Protein AF-A0A8T5DGX7-F1 (afdb_monomer_lite)

pLDDT: mean 80.78, std 11.12, range [50.81, 94.81]

Foldseek 3Di:
DFWFKKKKKKFAQVCQVVLVVLVVVDPADDWDWDADPRHMTMIIGGRDGQDCVDVSSVVNVVSVLPDALLGMWMWIGDPDPPPIDIGRCVVNVVDDDDDDDDDDDPCPDPD

Radius of gyration: 16.29 Å; chains: 1; bounding box: 35×25×61 Å

Secondary structure (DSSP, 8-state):
--S-EEEEEEE-HHHHHHHHHHHTT---TT-EEEEETTTEEEEEEEEE---TTSHHHHHHHHHHHTS-TTTEEEEEE-SSTT-EEEEE-GGGGT-----------------

Sequence (111 aa):
MGYRSDVAIAVKEEYAKEFTKLVEKLEEPDRKQLTKDGFIKAVFYESCTWSEMDEDIEAISSFVKNLDPEEYGMIVIGENIDDIEYFGNPYNFDIALKRSIVFYADFNGEV

Structure (mmCIF, N/CA/C/O backbone):
data_AF-A0A8T5DGX7-F1
#
_entry.id   AF-A0A8T5DGX7-F1
#
loop_
_atom_site.group_PDB
_atom_site.id
_atom_site.type_symbol
_atom_site.label_atom_id
_atom_site.label_alt_id
_atom_site.label_comp_id
_atom_site.label_asym_id
_atom_site.label_entity_id
_atom_site.label_seq_id
_atom_site.pdbx_PDB_ins_code
_atom_site.Cartn_x
_atom_site.Cartn_y
_atom_site.Cartn_z
_atom_site.occupancy
_atom_site.B_iso_or_equiv
_atom_site.auth_seq_id
_atom_site.auth_comp_id
_atom_site.auth_asym_id
_atom_site.auth_atom_id
_atom_site.pdbx_PDB_model_num
ATOM 1 N N . MET A 1 1 ? 14.781 -1.958 0.829 1.00 54.44 1 MET A N 1
ATOM 2 C CA . MET A 1 1 ? 14.841 -1.531 -0.583 1.00 54.44 1 MET A CA 1
ATOM 3 C C . MET A 1 1 ? 15.235 -0.063 -0.619 1.00 54.44 1 MET A C 1
ATOM 5 O O . MET A 1 1 ? 14.750 0.667 0.229 1.00 54.44 1 MET A O 1
ATOM 9 N N . GLY A 1 2 ? 16.168 0.362 -1.477 1.00 50.81 2 GLY A N 1
ATOM 10 C CA . GLY A 1 2 ? 16.733 1.729 -1.426 1.00 50.81 2 GLY A CA 1
ATOM 11 C C . GLY A 1 2 ? 16.705 2.500 -2.745 1.00 50.81 2 GLY A C 1
ATOM 12 O O . GLY A 1 2 ? 17.203 3.617 -2.806 1.00 50.81 2 GLY A O 1
ATOM 13 N N . TYR A 1 3 ? 16.150 1.914 -3.798 1.00 63.69 3 TYR A N 1
ATOM 14 C CA . TYR A 1 3 ? 16.158 2.473 -5.141 1.00 63.69 3 TYR A CA 1
ATOM 15 C C . TYR A 1 3 ? 14.768 2.179 -5.708 1.00 63.69 3 TYR A C 1
ATOM 17 O O . TYR A 1 3 ? 14.391 1.018 -5.763 1.00 63.69 3 TYR A O 1
ATOM 25 N N . ARG A 1 4 ? 13.974 3.240 -5.892 1.00 71.75 4 ARG A N 1
ATOM 26 C CA . ARG A 1 4 ? 12.629 3.364 -6.496 1.00 71.75 4 ARG A CA 1
ATOM 27 C C . ARG A 1 4 ? 11.674 2.160 -6.469 1.00 71.75 4 ARG A C 1
ATOM 29 O O . ARG A 1 4 ? 11.953 1.074 -6.962 1.00 71.75 4 ARG A O 1
ATOM 36 N N . SER A 1 5 ? 10.460 2.414 -6.004 1.00 81.00 5 SER A N 1
ATOM 37 C CA . SER A 1 5 ? 9.390 1.433 -5.962 1.00 81.00 5 SER A CA 1
ATOM 38 C C . SER A 1 5 ? 8.076 2.024 -6.447 1.00 81.00 5 SER A C 1
ATOM 40 O O . SER A 1 5 ? 7.794 3.201 -6.223 1.00 81.00 5 SER A O 1
ATOM 42 N N . ASP A 1 6 ? 7.264 1.180 -7.072 1.00 86.06 6 ASP A N 1
ATOM 43 C CA . ASP A 1 6 ? 5.848 1.454 -7.261 1.00 86.06 6 ASP A CA 1
ATOM 44 C C . ASP A 1 6 ? 5.079 0.795 -6.121 1.00 86.06 6 ASP A C 1
ATOM 46 O O . ASP A 1 6 ? 5.266 -0.390 -5.831 1.00 86.06 6 ASP A O 1
ATOM 50 N N . VAL A 1 7 ? 4.223 1.556 -5.448 1.00 87.62 7 VAL A N 1
ATOM 51 C CA . VAL A 1 7 ? 3.561 1.093 -4.227 1.00 87.62 7 VAL A CA 1
ATOM 52 C C . VAL A 1 7 ? 2.075 1.337 -4.329 1.00 87.62 7 VAL A C 1
ATOM 54 O O . VAL A 1 7 ? 1.636 2.471 -4.495 1.00 87.62 7 VAL A O 1
ATOM 57 N N . ALA A 1 8 ? 1.296 0.267 -4.213 1.00 89.88 8 ALA A N 1
ATOM 58 C CA . ALA A 1 8 ? -0.153 0.326 -4.126 1.00 89.88 8 ALA A CA 1
ATOM 59 C C . ALA A 1 8 ? -0.586 -0.102 -2.727 1.00 89.88 8 ALA A C 1
ATOM 61 O O . ALA A 1 8 ? -0.237 -1.194 -2.285 1.00 89.88 8 ALA A O 1
ATOM 62 N N . ILE A 1 9 ? -1.364 0.736 -2.047 1.00 91.19 9 ILE A N 1
ATOM 63 C CA . ILE A 1 9 ? -1.901 0.456 -0.711 1.00 91.19 9 ILE A CA 1
ATOM 64 C C . ILE A 1 9 ? -3.394 0.716 -0.734 1.00 91.19 9 ILE A C 1
ATOM 66 O O . ILE A 1 9 ? -3.815 1.773 -1.201 1.00 91.19 9 ILE A O 1
ATOM 70 N N . ALA A 1 10 ? -4.177 -0.209 -0.193 1.00 91.44 10 ALA A N 1
ATOM 71 C CA . ALA A 1 10 ? -5.600 -0.043 0.024 1.00 91.44 10 ALA A CA 1
ATOM 72 C C . ALA A 1 10 ? -6.002 -0.431 1.449 1.00 91.44 10 ALA A C 1
ATOM 74 O O . ALA A 1 10 ? -5.463 -1.382 2.013 1.00 91.44 10 ALA A O 1
ATOM 75 N N . VAL A 1 11 ? -6.971 0.295 2.006 1.00 92.06 11 VAL A N 1
ATOM 76 C CA . VAL A 1 11 ? -7.552 0.041 3.336 1.00 92.06 11 VAL A CA 1
ATOM 77 C C . VAL A 1 11 ? -9.079 0.126 3.289 1.00 92.06 11 VAL A C 1
ATOM 79 O O . VAL A 1 11 ? -9.628 0.814 2.421 1.00 92.06 11 VAL A O 1
ATOM 82 N N . LYS A 1 12 ? -9.766 -0.539 4.230 1.00 91.50 12 LYS A N 1
ATOM 83 C CA . LYS A 1 12 ? -11.223 -0.389 4.454 1.00 91.50 12 LYS A CA 1
ATOM 84 C C . LYS A 1 12 ? -11.603 1.033 4.911 1.00 91.50 12 LYS A C 1
ATOM 86 O O . LYS A 1 12 ? -10.746 1.798 5.359 1.00 91.50 12 LYS A O 1
ATOM 91 N N . GLU A 1 13 ? -12.895 1.377 4.848 1.00 87.69 13 GLU A N 1
ATOM 92 C CA . GLU A 1 13 ? -13.383 2.750 5.105 1.00 87.69 13 GLU A CA 1
ATOM 93 C C . GLU A 1 13 ? -12.951 3.310 6.441 1.00 87.69 13 GLU A C 1
ATOM 95 O O . GLU A 1 13 ? -12.536 4.462 6.553 1.00 87.69 13 GLU A O 1
ATOM 100 N N . GLU A 1 14 ? -13.123 2.483 7.465 1.00 90.56 14 GLU A N 1
ATOM 101 C CA . GLU A 1 14 ? -12.990 2.875 8.856 1.00 90.56 14 GLU A CA 1
ATOM 102 C C . GLU A 1 14 ? -11.575 3.384 9.154 1.00 90.56 14 GLU A C 1
ATOM 104 O O . GLU A 1 14 ? -11.396 4.274 9.984 1.00 90.56 14 GLU A O 1
ATOM 109 N N . TYR A 1 15 ? -10.600 2.930 8.362 1.00 92.00 15 TYR A N 1
ATOM 110 C CA . TYR A 1 15 ? -9.197 3.331 8.396 1.00 92.00 15 TYR A CA 1
ATOM 111 C C . TYR A 1 15 ? -8.847 4.427 7.381 1.00 92.00 15 TYR A C 1
ATOM 113 O O . TYR A 1 15 ? -7.813 5.085 7.511 1.00 92.00 15 TYR A O 1
ATOM 121 N N . ALA A 1 16 ? -9.700 4.686 6.386 1.00 87.94 16 ALA A N 1
ATOM 122 C CA . ALA A 1 16 ? -9.410 5.593 5.278 1.00 87.94 16 ALA A CA 1
ATOM 123 C C . ALA A 1 16 ? -9.101 7.020 5.746 1.00 87.94 16 ALA A C 1
ATOM 125 O O . ALA A 1 16 ? -8.220 7.676 5.187 1.00 87.94 16 ALA A O 1
ATOM 126 N N . LYS A 1 17 ? -9.790 7.519 6.779 1.00 88.69 17 LYS A N 1
ATOM 127 C CA . LYS A 1 17 ? -9.562 8.872 7.314 1.00 88.69 17 LYS A CA 1
ATOM 128 C C . LYS A 1 17 ? -8.184 9.014 7.956 1.00 88.69 17 LYS A C 1
ATOM 130 O O . LYS A 1 17 ? -7.530 10.036 7.762 1.00 88.69 17 LYS A O 1
ATOM 135 N N . GLU A 1 18 ? -7.765 8.028 8.742 1.00 91.25 18 GLU A N 1
ATOM 136 C CA . GLU A 1 18 ? -6.453 8.037 9.390 1.00 91.25 18 GLU A CA 1
ATOM 137 C C . GLU A 1 18 ? -5.346 7.854 8.356 1.00 91.25 18 GLU A C 1
ATOM 139 O O . GLU A 1 18 ? -4.437 8.679 8.279 1.00 91.25 18 GLU A O 1
ATOM 144 N N . PHE A 1 19 ? -5.519 6.878 7.465 1.00 90.38 19 PHE A N 1
ATOM 145 C CA . PHE A 1 19 ? -4.617 6.632 6.349 1.00 90.38 19 PHE A CA 1
ATOM 146 C C . PHE A 1 19 ? -4.423 7.875 5.468 1.00 90.38 19 PHE A C 1
ATOM 148 O O . PHE A 1 19 ? -3.301 8.224 5.112 1.00 90.38 19 PHE A O 1
ATOM 155 N N . THR A 1 20 ? -5.505 8.611 5.177 1.00 87.06 20 THR A N 1
ATOM 156 C CA . THR A 1 20 ? -5.451 9.864 4.405 1.00 87.06 20 THR A CA 1
ATOM 157 C C . THR A 1 20 ? -4.501 10.879 5.021 1.00 87.06 20 THR A C 1
ATOM 159 O O . THR A 1 20 ? -3.700 11.457 4.297 1.00 87.06 20 THR A O 1
ATOM 162 N N . LYS A 1 21 ? -4.560 11.074 6.341 1.00 89.12 21 LYS A N 1
ATOM 163 C CA . LYS A 1 21 ? -3.719 12.058 7.031 1.00 89.12 21 LYS A CA 1
ATOM 164 C C . LYS A 1 21 ? -2.239 11.705 6.967 1.00 89.12 21 LYS A C 1
ATOM 166 O O . LYS A 1 21 ? -1.413 12.608 6.973 1.00 89.12 21 LYS A O 1
ATOM 171 N N . LEU A 1 22 ? -1.910 10.414 6.961 1.00 88.62 22 LEU A N 1
ATOM 172 C CA . LEU A 1 22 ? -0.529 9.948 6.832 1.00 88.62 22 LEU A CA 1
ATOM 173 C C . LEU A 1 22 ? -0.029 10.172 5.403 1.00 88.62 22 LEU A C 1
ATOM 175 O O . LEU A 1 22 ? 0.998 10.800 5.187 1.00 88.62 22 LEU A O 1
ATOM 179 N N . VAL A 1 23 ? -0.829 9.757 4.423 1.00 84.69 23 VAL A N 1
ATOM 180 C CA . VAL A 1 23 ? -0.545 9.905 2.989 1.00 84.69 23 VAL A CA 1
ATOM 181 C C . VAL A 1 23 ? -0.447 11.365 2.538 1.00 84.69 23 VAL A C 1
ATOM 183 O O . VAL A 1 23 ? 0.262 11.667 1.579 1.00 84.69 23 VAL A O 1
ATOM 186 N N . GLU A 1 24 ? -1.175 12.280 3.179 1.00 85.44 24 GLU A N 1
ATOM 187 C CA . GLU A 1 24 ? -1.123 13.717 2.885 1.00 85.44 24 GLU A CA 1
ATOM 188 C C . GLU A 1 24 ? 0.208 14.370 3.256 1.00 85.44 24 GLU A C 1
ATOM 190 O O . GLU A 1 24 ? 0.517 15.415 2.691 1.00 85.44 24 GLU A O 1
ATOM 195 N N . LYS A 1 25 ? 0.993 13.758 4.151 1.00 83.44 25 LYS A N 1
ATOM 196 C CA . LYS A 1 25 ? 2.332 14.241 4.511 1.00 83.44 25 LYS A CA 1
ATOM 197 C C . LYS A 1 25 ? 3.384 13.912 3.458 1.00 83.44 25 LYS A C 1
ATOM 199 O O . LYS A 1 25 ? 4.352 14.649 3.329 1.00 83.44 25 LYS A O 1
ATOM 204 N N . LEU A 1 26 ? 3.168 12.845 2.687 1.00 79.25 26 LEU A N 1
ATOM 205 C CA . LEU A 1 26 ? 4.055 12.474 1.592 1.00 79.25 26 LEU A CA 1
ATOM 206 C C . LEU A 1 26 ? 3.877 13.438 0.411 1.00 79.25 26 LEU A C 1
ATOM 208 O O . LEU A 1 26 ? 2.848 13.417 -0.276 1.00 79.25 26 LEU A O 1
ATOM 212 N N . GLU A 1 27 ? 4.899 14.249 0.149 1.00 70.00 27 GLU A N 1
ATOM 213 C CA . GLU A 1 27 ? 5.036 15.030 -1.084 1.00 70.00 27 GLU A CA 1
ATOM 214 C C . GLU A 1 27 ? 5.677 14.170 -2.186 1.00 70.00 27 GLU A C 1
ATOM 216 O O . GLU A 1 27 ? 6.840 14.338 -2.537 1.00 70.00 27 GLU A O 1
ATOM 221 N N . GLU A 1 28 ? 4.912 13.225 -2.738 1.00 70.19 28 GLU A N 1
ATOM 222 C CA . GLU A 1 28 ? 5.374 12.359 -3.834 1.00 70.19 28 GLU A CA 1
ATOM 223 C C . GLU A 1 28 ? 4.762 12.787 -5.184 1.00 70.19 28 GLU A C 1
ATOM 225 O O . GLU A 1 28 ? 3.554 13.053 -5.252 1.00 70.19 28 GLU A O 1
ATOM 230 N N . PRO A 1 29 ? 5.560 12.842 -6.271 1.00 56.41 29 PRO A N 1
ATOM 231 C CA . PRO A 1 29 ? 5.176 13.487 -7.528 1.00 56.41 29 PRO A CA 1
ATOM 232 C C . PRO A 1 29 ? 4.021 12.796 -8.269 1.00 56.41 29 PRO A C 1
ATOM 234 O O . PRO A 1 29 ? 3.245 13.484 -8.928 1.00 56.41 29 PRO A O 1
ATOM 237 N N . ASP A 1 30 ? 3.849 11.477 -8.115 1.00 67.25 30 ASP A N 1
ATOM 238 C CA . ASP A 1 30 ? 2.891 10.679 -8.900 1.00 67.25 30 ASP A CA 1
ATOM 239 C C . ASP A 1 30 ? 1.854 9.931 -8.042 1.00 67.25 30 ASP A C 1
ATOM 241 O O . ASP A 1 30 ? 1.419 8.819 -8.356 1.00 67.25 30 ASP A O 1
ATOM 245 N N . ARG A 1 31 ? 1.405 10.560 -6.947 1.00 76.19 31 ARG A N 1
ATOM 246 C CA . ARG A 1 31 ? 0.357 10.008 -6.076 1.00 76.19 31 ARG A CA 1
ATOM 247 C C . ARG A 1 31 ? -1.016 9.997 -6.761 1.00 76.19 31 ARG A C 1
ATOM 249 O O . ARG A 1 31 ? -1.635 11.048 -6.944 1.00 76.19 31 ARG A O 1
ATOM 256 N N . LYS A 1 32 ? -1.578 8.812 -7.008 1.00 76.31 32 LYS A N 1
ATOM 257 C CA . LYS A 1 32 ? -2.964 8.636 -7.492 1.00 76.31 32 LYS A CA 1
ATOM 258 C C . LYS A 1 32 ? -3.847 8.111 -6.358 1.00 76.31 32 LYS A C 1
ATOM 260 O O . LYS A 1 32 ? -3.521 7.097 -5.751 1.00 76.31 32 LYS A O 1
ATOM 265 N N . GLN A 1 33 ? -4.956 8.798 -6.061 1.00 75.00 33 GLN A N 1
ATOM 266 C CA . GLN A 1 33 ? -5.940 8.360 -5.061 1.00 75.00 33 GLN A CA 1
ATOM 267 C C . GLN A 1 33 ? -7.213 7.876 -5.751 1.00 75.00 33 GLN A C 1
ATOM 269 O O . GLN A 1 33 ? -7.762 8.578 -6.599 1.00 75.00 33 GLN A O 1
ATOM 274 N N . LEU A 1 34 ? -7.688 6.692 -5.374 1.00 76.56 34 LEU A N 1
ATOM 275 C CA . LEU A 1 34 ? -8.904 6.090 -5.915 1.00 76.56 34 LEU A CA 1
ATOM 276 C C . LEU A 1 34 ? -9.837 5.690 -4.771 1.00 76.56 34 LEU A C 1
ATOM 278 O O . LEU A 1 34 ? -9.389 5.209 -3.729 1.00 76.56 34 LEU A O 1
ATOM 282 N N . THR A 1 35 ? -11.139 5.863 -4.990 1.00 73.12 35 THR A N 1
ATOM 283 C CA . THR A 1 35 ? -12.198 5.368 -4.103 1.00 73.12 35 THR A CA 1
ATOM 284 C C . THR A 1 35 ? -13.133 4.470 -4.895 1.00 73.12 35 THR A C 1
ATOM 286 O O . THR A 1 35 ? -13.615 4.877 -5.954 1.00 73.12 35 THR A O 1
ATOM 289 N N . LYS A 1 36 ? -13.397 3.267 -4.387 1.00 67.69 36 LYS A N 1
ATOM 290 C CA . LYS A 1 36 ? -14.336 2.306 -4.982 1.00 67.69 36 LYS A CA 1
ATOM 291 C C . LYS A 1 36 ? -15.567 2.140 -4.086 1.00 67.69 36 LYS A C 1
ATOM 293 O O . LYS A 1 36 ? -15.464 2.307 -2.868 1.00 67.69 36 LYS A O 1
ATOM 298 N N . ASP A 1 37 ? -16.712 1.811 -4.687 1.00 59.28 37 ASP A N 1
ATOM 299 C CA . ASP A 1 37 ? -17.958 1.502 -3.974 1.00 59.28 37 ASP A CA 1
ATOM 300 C C . ASP A 1 37 ? -17.712 0.460 -2.870 1.00 59.28 37 ASP A C 1
ATOM 302 O O . ASP A 1 37 ? -17.045 -0.548 -3.102 1.00 59.28 37 ASP A O 1
ATOM 306 N N . GLY A 1 38 ? -18.227 0.711 -1.663 1.00 55.19 38 GLY A N 1
ATOM 307 C CA . GLY A 1 38 ? -17.940 -0.123 -0.488 1.00 55.19 38 GLY A CA 1
ATOM 308 C C . GLY A 1 38 ? -16.690 0.283 0.300 1.00 55.19 38 GLY A C 1
ATOM 309 O O . GLY A 1 38 ? -16.298 -0.444 1.207 1.00 55.19 38 GLY A O 1
ATOM 310 N N . PHE A 1 39 ? -16.141 1.471 0.006 1.00 58.12 39 PHE A N 1
ATOM 311 C CA . PHE A 1 39 ? -15.319 2.280 0.908 1.00 58.12 39 PHE A CA 1
ATOM 312 C C . PHE A 1 39 ? -13.821 1.960 1.021 1.00 58.12 39 PHE A C 1
ATOM 314 O O . PHE A 1 39 ? -13.192 2.128 2.065 1.00 58.12 39 PHE A O 1
ATOM 321 N N . ILE A 1 40 ? -13.217 1.545 -0.080 1.00 60.84 40 ILE A N 1
ATOM 322 C CA . ILE A 1 40 ? -11.779 1.298 -0.130 1.00 60.84 40 ILE A CA 1
ATOM 323 C C . ILE A 1 40 ? -11.067 2.583 -0.550 1.00 60.84 40 ILE A C 1
ATOM 325 O O . ILE A 1 40 ? -11.378 3.135 -1.610 1.00 60.84 40 ILE A O 1
ATOM 329 N N . LYS A 1 41 ? -10.099 3.049 0.251 1.00 75.19 41 LYS A N 1
ATOM 330 C CA . LYS A 1 41 ? -9.162 4.102 -0.173 1.00 75.19 41 LYS A CA 1
ATOM 331 C C . LYS A 1 41 ? -7.886 3.453 -0.680 1.00 75.19 41 LYS A C 1
ATOM 333 O O . LYS A 1 41 ? -7.188 2.829 0.111 1.00 75.19 41 LYS A O 1
ATOM 338 N N . ALA A 1 42 ? -7.577 3.653 -1.960 1.00 73.94 42 ALA A N 1
ATOM 339 C CA . ALA A 1 42 ? -6.337 3.190 -2.567 1.00 73.94 42 ALA A CA 1
ATOM 340 C C . ALA A 1 42 ? -5.415 4.361 -2.918 1.00 73.94 42 ALA A C 1
ATOM 342 O O . ALA A 1 42 ? -5.871 5.396 -3.414 1.00 73.94 42 ALA A O 1
ATOM 343 N N . VAL A 1 43 ? -4.120 4.190 -2.669 1.00 77.44 43 VAL A N 1
ATOM 344 C CA . VAL A 1 43 ? -3.076 5.147 -3.033 1.00 77.44 43 VAL A CA 1
ATOM 345 C C . VAL A 1 43 ? -2.005 4.412 -3.816 1.00 77.44 43 VAL A C 1
ATOM 347 O O . VAL A 1 43 ? -1.533 3.362 -3.384 1.00 77.44 43 VAL A O 1
ATOM 350 N N . PHE A 1 44 ? -1.660 4.968 -4.972 1.00 76.50 44 PHE A N 1
ATOM 351 C CA . PHE A 1 44 ? -0.575 4.491 -5.812 1.00 76.50 44 PHE A CA 1
ATOM 352 C C . PHE A 1 44 ? 0.526 5.542 -5.874 1.00 76.50 44 PHE A C 1
ATOM 354 O O . PHE A 1 44 ? 0.236 6.702 -6.169 1.00 76.50 44 PHE A O 1
ATOM 361 N N . TYR A 1 45 ? 1.754 5.117 -5.611 1.00 77.19 45 TYR A N 1
ATOM 362 C CA . TYR A 1 45 ? 2.971 5.896 -5.783 1.00 77.19 45 TYR A CA 1
ATOM 363 C C . TYR A 1 45 ? 3.775 5.280 -6.915 1.00 77.19 45 TYR A C 1
ATOM 365 O O . TYR A 1 45 ? 3.956 4.064 -6.934 1.00 77.19 45 TYR A O 1
ATOM 373 N N . GLU A 1 46 ? 4.236 6.111 -7.843 1.00 75.12 46 GLU A N 1
ATOM 374 C CA . GLU A 1 46 ? 5.055 5.692 -8.976 1.00 75.12 46 GLU A CA 1
ATOM 375 C C . GLU A 1 46 ? 6.484 6.199 -8.768 1.00 75.12 46 GLU A C 1
ATOM 377 O O . GLU A 1 46 ? 6.684 7.373 -8.457 1.00 75.12 46 GLU A O 1
ATOM 382 N N . SER A 1 47 ? 7.482 5.327 -8.930 1.00 76.00 47 SER A N 1
ATOM 383 C CA . SER A 1 47 ? 8.907 5.680 -8.830 1.00 76.00 47 SER A CA 1
ATOM 384 C C . SER A 1 47 ? 9.337 6.377 -7.519 1.00 76.00 47 SER A C 1
ATOM 386 O O . SER A 1 47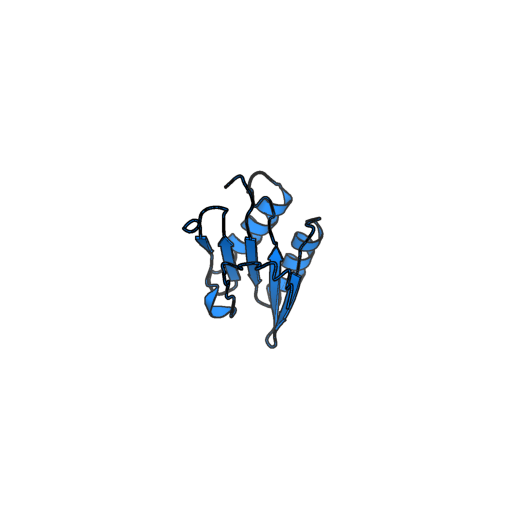 ? 10.310 7.141 -7.527 1.00 76.00 47 SER A O 1
ATOM 388 N N . CYS A 1 48 ? 8.673 6.104 -6.388 1.00 74.50 48 CYS A N 1
ATOM 389 C CA . CYS A 1 48 ? 8.994 6.707 -5.086 1.00 74.50 48 CYS A CA 1
ATOM 390 C C . CYS A 1 48 ? 10.102 5.940 -4.352 1.00 74.50 48 CYS A C 1
ATOM 392 O O . CYS A 1 48 ? 10.284 4.741 -4.557 1.00 74.50 48 CYS A O 1
ATOM 394 N N . THR A 1 49 ? 10.838 6.579 -3.441 1.00 80.56 49 THR A N 1
ATOM 395 C CA . THR A 1 49 ? 11.821 5.851 -2.614 1.00 80.56 49 THR A CA 1
ATOM 396 C C . THR A 1 49 ? 11.107 5.203 -1.435 1.00 80.56 49 THR A C 1
ATOM 398 O O . THR A 1 49 ? 10.983 5.818 -0.386 1.00 80.56 49 THR A O 1
ATOM 401 N N . TRP A 1 50 ? 10.634 3.961 -1.586 1.00 82.00 50 TRP A N 1
ATOM 402 C CA . TRP A 1 50 ? 9.951 3.255 -0.498 1.00 82.00 50 TRP A CA 1
ATOM 403 C C . TRP A 1 50 ? 10.947 2.695 0.531 1.00 82.00 50 TRP A C 1
ATOM 405 O O . TRP A 1 50 ? 11.393 1.549 0.437 1.00 82.00 50 TRP A O 1
ATOM 415 N N . SER A 1 51 ? 11.336 3.529 1.497 1.00 80.75 51 SER A N 1
ATOM 416 C CA . SER A 1 51 ? 12.311 3.197 2.540 1.00 80.75 51 SER A CA 1
ATOM 417 C C . SER A 1 51 ? 11.706 3.358 3.929 1.00 80.75 51 SER A C 1
ATOM 419 O O . SER A 1 51 ? 11.298 4.451 4.297 1.00 80.75 51 SER A O 1
ATOM 421 N N . GLU A 1 52 ? 11.742 2.306 4.749 1.00 75.81 52 GLU A N 1
ATOM 422 C CA . GLU A 1 52 ? 11.342 2.381 6.167 1.00 75.81 52 GLU A CA 1
ATOM 423 C C . GLU A 1 52 ? 12.290 3.239 7.025 1.00 75.81 52 GLU A C 1
ATOM 425 O O . GLU A 1 52 ? 12.058 3.402 8.213 1.00 75.81 52 GLU A O 1
ATOM 430 N N . MET A 1 53 ? 13.375 3.774 6.450 1.00 81.81 53 MET A N 1
ATOM 431 C CA . MET A 1 53 ? 14.211 4.778 7.121 1.00 81.81 53 MET A CA 1
ATOM 432 C C . MET A 1 53 ? 13.648 6.201 6.997 1.00 81.81 53 MET A C 1
ATOM 434 O O . MET A 1 53 ? 14.161 7.106 7.650 1.00 81.81 53 MET A O 1
ATOM 438 N N . ASP A 1 54 ? 12.663 6.414 6.124 1.00 85.19 54 ASP A N 1
ATOM 439 C CA . ASP A 1 54 ? 11.923 7.669 6.025 1.00 85.19 54 ASP A CA 1
ATOM 440 C C . ASP A 1 54 ? 10.761 7.642 7.027 1.00 85.19 54 ASP A C 1
ATOM 442 O O . ASP A 1 54 ? 9.963 6.704 7.024 1.00 85.19 54 ASP A O 1
ATOM 446 N N . GLU A 1 55 ? 10.674 8.655 7.892 1.00 88.19 55 GLU A N 1
ATOM 44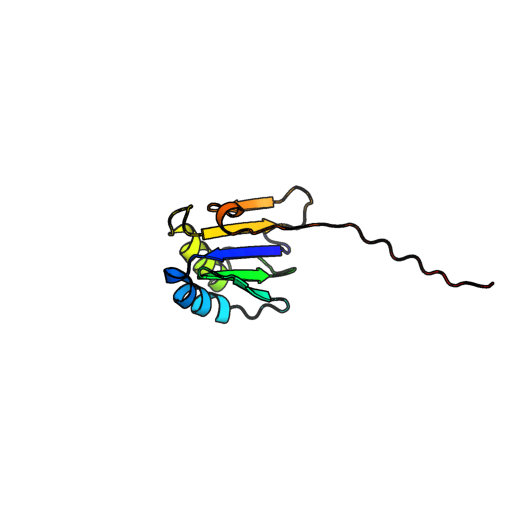7 C CA . GLU A 1 55 ? 9.712 8.687 9.002 1.00 88.19 55 GLU A CA 1
ATOM 448 C C . GLU A 1 55 ? 8.249 8.660 8.527 1.00 88.19 55 GLU A C 1
ATOM 450 O O . GLU A 1 55 ? 7.395 8.055 9.181 1.00 88.19 55 GLU A O 1
ATOM 455 N N . ASP A 1 56 ? 7.934 9.279 7.385 1.00 86.81 56 ASP A N 1
ATOM 456 C CA . ASP A 1 56 ? 6.567 9.315 6.864 1.00 86.81 56 ASP A CA 1
ATOM 457 C C . ASP A 1 56 ? 6.183 7.966 6.236 1.00 86.81 56 ASP A C 1
ATOM 459 O O . ASP A 1 56 ? 5.058 7.480 6.418 1.00 86.81 56 ASP A O 1
ATOM 463 N N . ILE A 1 57 ? 7.130 7.305 5.562 1.00 86.69 57 ILE A N 1
ATOM 464 C CA . ILE A 1 57 ? 6.944 5.948 5.025 1.00 86.69 57 ILE A CA 1
ATOM 465 C C . ILE A 1 57 ? 6.884 4.914 6.150 1.00 86.69 57 ILE A C 1
ATOM 467 O O . ILE A 1 57 ? 6.057 3.998 6.093 1.00 86.69 57 ILE A O 1
ATOM 471 N N . GLU A 1 58 ? 7.714 5.051 7.183 1.00 89.81 58 GLU A N 1
ATOM 472 C CA . GLU A 1 58 ? 7.676 4.209 8.379 1.00 89.81 58 GLU A CA 1
ATOM 473 C C . GLU A 1 58 ? 6.325 4.347 9.086 1.00 89.81 58 GLU A C 1
ATOM 475 O O . GLU A 1 58 ? 5.7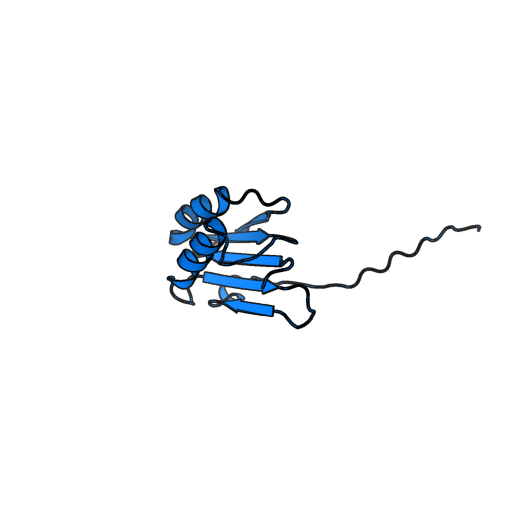19 3.336 9.449 1.00 89.81 58 GLU A O 1
ATOM 480 N N . ALA A 1 59 ? 5.803 5.571 9.222 1.00 91.00 59 ALA A N 1
ATOM 481 C CA . ALA A 1 59 ? 4.498 5.819 9.825 1.00 91.00 59 ALA A CA 1
ATOM 482 C C . ALA A 1 59 ? 3.363 5.145 9.038 1.00 91.00 59 ALA A C 1
ATOM 484 O O . ALA A 1 59 ? 2.488 4.516 9.638 1.00 91.00 59 ALA A O 1
ATOM 485 N N . ILE A 1 60 ? 3.385 5.224 7.703 1.00 90.75 60 ILE A N 1
ATOM 486 C CA . ILE A 1 60 ? 2.399 4.547 6.848 1.00 90.75 60 ILE A CA 1
ATOM 487 C C . ILE A 1 60 ? 2.539 3.028 6.938 1.00 90.75 60 ILE A C 1
ATOM 489 O O . ILE A 1 60 ? 1.542 2.333 7.137 1.00 90.75 60 ILE A O 1
ATOM 493 N N . SER A 1 61 ? 3.764 2.516 6.819 1.00 89.81 61 SER A N 1
ATOM 494 C CA . SER A 1 61 ? 4.057 1.081 6.855 1.00 89.81 61 SER A CA 1
ATOM 495 C C . SER A 1 61 ? 3.659 0.474 8.197 1.00 89.81 61 SER A C 1
ATOM 497 O O . SER A 1 61 ? 3.022 -0.575 8.236 1.00 89.81 61 SER A O 1
ATOM 499 N N . SER A 1 62 ? 3.968 1.158 9.296 1.00 92.75 62 SER A N 1
ATOM 500 C CA . SER A 1 62 ? 3.585 0.747 10.646 1.00 92.75 62 SER A CA 1
ATOM 501 C C . SER A 1 62 ? 2.075 0.790 10.839 1.00 92.75 62 SER A C 1
ATOM 503 O O . SER A 1 62 ? 1.510 -0.144 11.401 1.00 92.75 62 SER A O 1
ATOM 505 N N . PHE A 1 63 ? 1.404 1.838 10.349 1.00 93.75 63 PHE A N 1
ATOM 506 C CA . PHE A 1 63 ? -0.052 1.933 10.410 1.00 93.75 63 PHE A CA 1
ATOM 507 C C . PHE A 1 63 ? -0.717 0.727 9.740 1.00 93.75 63 PHE A C 1
ATOM 509 O O . PHE A 1 63 ? -1.493 0.035 10.390 1.00 93.75 63 PHE A O 1
ATOM 516 N N . VAL A 1 64 ? -0.373 0.425 8.482 1.00 92.19 64 VAL A N 1
ATOM 517 C CA . VAL A 1 64 ? -1.017 -0.682 7.757 1.00 92.19 64 VAL A CA 1
ATOM 518 C C . VAL A 1 64 ? -0.627 -2.054 8.305 1.00 92.19 64 VAL A C 1
ATOM 520 O O . VAL A 1 64 ? -1.480 -2.926 8.391 1.00 92.19 64 VAL A O 1
ATOM 523 N N . LYS A 1 65 ? 0.625 -2.251 8.746 1.00 90.62 65 LYS A N 1
ATOM 524 C CA . LYS A 1 65 ? 1.087 -3.527 9.328 1.00 90.62 65 LYS A CA 1
ATOM 525 C C . LYS A 1 65 ? 0.469 -3.836 10.698 1.00 90.62 65 LYS A C 1
ATOM 527 O O . LYS A 1 65 ? 0.534 -4.982 11.132 1.00 90.62 65 LYS A O 1
ATOM 532 N N . ASN A 1 66 ? -0.109 -2.839 11.370 1.00 94.81 66 ASN A N 1
ATOM 533 C CA . ASN A 1 66 ? -0.833 -3.021 12.629 1.00 94.81 66 ASN A CA 1
ATOM 534 C C . ASN A 1 66 ? -2.320 -3.371 12.436 1.00 94.81 66 ASN A C 1
ATOM 536 O O . ASN A 1 66 ? -2.982 -3.703 13.419 1.00 94.81 66 ASN A O 1
ATOM 540 N N . LEU A 1 67 ? -2.846 -3.279 11.211 1.00 94.25 67 LEU A N 1
ATOM 541 C CA . LEU A 1 67 ? -4.209 -3.701 10.883 1.00 94.25 67 LEU A CA 1
ATOM 542 C C . LEU A 1 67 ? -4.282 -5.223 10.713 1.00 94.25 67 LEU A C 1
ATOM 544 O O . LEU A 1 67 ? -3.266 -5.883 10.474 1.00 94.25 67 LEU A O 1
ATOM 548 N N . ASP A 1 68 ? -5.489 -5.787 10.794 1.00 94.56 68 ASP A N 1
ATOM 549 C CA . ASP A 1 68 ? -5.678 -7.189 10.422 1.00 94.56 68 ASP A CA 1
ATOM 550 C C . ASP A 1 68 ? -5.364 -7.370 8.919 1.00 94.56 68 ASP A C 1
ATOM 552 O O . ASP A 1 68 ? -5.742 -6.518 8.107 1.00 94.56 68 ASP A O 1
ATOM 556 N N . PRO A 1 69 ? -4.689 -8.456 8.493 1.00 92.44 69 PRO A N 1
ATOM 557 C CA . PRO A 1 69 ? -4.423 -8.725 7.079 1.00 92.44 69 PRO A CA 1
ATOM 558 C C . PRO A 1 69 ? -5.654 -8.702 6.157 1.00 92.44 69 PRO A C 1
ATOM 560 O O . PRO A 1 69 ? -5.495 -8.537 4.950 1.00 92.44 69 PRO A O 1
ATOM 563 N N . GLU A 1 70 ? -6.874 -8.860 6.678 1.00 92.50 70 GLU A N 1
ATOM 564 C CA . GLU A 1 70 ? -8.120 -8.721 5.913 1.00 92.50 70 GLU A CA 1
ATOM 565 C C . GLU A 1 70 ? -8.618 -7.270 5.770 1.00 92.50 70 GLU A C 1
ATOM 567 O O . GLU A 1 70 ? -9.575 -7.009 5.037 1.00 92.50 70 GLU A O 1
ATOM 572 N N . GLU A 1 71 ? -8.018 -6.316 6.478 1.00 93.06 71 GLU A N 1
ATOM 573 C CA . GLU A 1 71 ? -8.413 -4.900 6.529 1.00 93.06 71 GLU A CA 1
ATOM 574 C C . GLU A 1 71 ? -7.583 -3.998 5.619 1.00 93.06 71 GLU A C 1
ATOM 576 O O . GLU A 1 71 ? -7.984 -2.860 5.345 1.00 93.06 71 GLU A O 1
ATOM 581 N N . TYR A 1 72 ? -6.481 -4.529 5.089 1.00 93.94 72 TYR A N 1
ATOM 582 C CA . TYR A 1 72 ? -5.638 -3.835 4.134 1.00 93.94 72 TYR A CA 1
ATOM 583 C C . TYR A 1 72 ? -5.038 -4.768 3.084 1.00 93.94 72 TYR A C 1
ATOM 585 O O . TYR A 1 72 ? -4.961 -5.989 3.231 1.00 93.94 72 TYR A O 1
ATOM 593 N N . GLY A 1 73 ? -4.567 -4.153 2.010 1.00 92.88 73 GLY A N 1
ATOM 594 C CA . GLY A 1 73 ? -3.799 -4.805 0.971 1.00 92.88 73 GLY A CA 1
ATOM 595 C C . GLY A 1 73 ? -2.704 -3.880 0.484 1.00 92.88 73 GLY A C 1
ATOM 596 O O . GLY A 1 73 ? -2.956 -2.704 0.232 1.00 92.88 73 GLY A O 1
ATOM 597 N N . MET A 1 74 ? -1.490 -4.397 0.346 1.00 91.88 74 MET A N 1
ATOM 598 C CA . MET A 1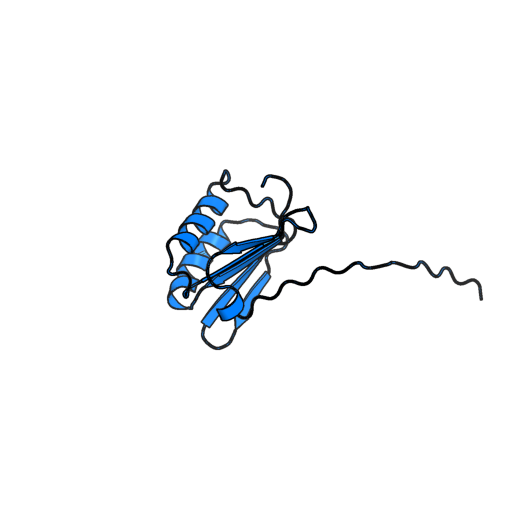 74 ? -0.364 -3.614 -0.143 1.00 91.88 74 MET A CA 1
ATOM 599 C C . MET A 1 74 ? 0.519 -4.448 -1.060 1.00 91.88 74 MET A C 1
ATOM 601 O O . MET A 1 74 ? 0.804 -5.612 -0.781 1.00 91.88 74 MET A O 1
ATOM 605 N N . ILE A 1 75 ? 0.940 -3.829 -2.158 1.00 91.00 75 ILE A N 1
ATOM 606 C CA . ILE A 1 75 ? 1.906 -4.389 -3.094 1.00 91.00 75 ILE A CA 1
ATOM 607 C C . ILE A 1 75 ? 3.016 -3.361 -3.283 1.00 91.00 75 ILE A C 1
ATOM 609 O O . ILE A 1 75 ? 2.737 -2.208 -3.619 1.00 91.00 75 ILE A O 1
ATOM 613 N N . VAL A 1 76 ? 4.257 -3.787 -3.069 1.00 89.81 76 VAL A N 1
ATOM 614 C CA . VAL A 1 76 ? 5.467 -3.006 -3.336 1.00 89.81 76 VAL A CA 1
ATOM 615 C C . VAL A 1 76 ? 6.198 -3.672 -4.481 1.00 89.81 76 VAL A C 1
ATOM 617 O O . VAL A 1 76 ? 6.461 -4.870 -4.452 1.00 89.81 76 VAL A O 1
ATOM 620 N N . ILE A 1 77 ? 6.508 -2.888 -5.498 1.00 88.06 77 ILE A N 1
ATOM 621 C CA . ILE A 1 77 ? 7.222 -3.321 -6.682 1.00 88.06 77 ILE A CA 1
ATOM 622 C C . ILE A 1 77 ? 8.545 -2.564 -6.715 1.00 88.06 77 ILE A C 1
ATOM 624 O O . ILE A 1 77 ? 8.549 -1.365 -6.971 1.00 88.06 77 ILE A O 1
ATOM 628 N N . GLY A 1 78 ? 9.659 -3.243 -6.457 1.00 84.94 78 GLY A N 1
ATOM 629 C CA . GLY A 1 78 ? 10.998 -2.661 -6.550 1.00 84.94 78 GLY A CA 1
ATOM 630 C C . GLY A 1 78 ? 11.512 -2.550 -7.989 1.00 84.94 78 GLY A C 1
ATOM 631 O O . GLY A 1 78 ? 10.801 -2.827 -8.955 1.00 84.94 78 GLY A O 1
ATOM 632 N N . GLU A 1 79 ? 12.774 -2.155 -8.157 1.00 79.31 79 GLU A N 1
ATOM 633 C CA . GLU A 1 79 ? 13.386 -1.969 -9.484 1.00 79.31 79 GLU A CA 1
ATOM 634 C C . GLU A 1 79 ? 13.569 -3.277 -10.260 1.00 79.31 79 GLU A C 1
ATOM 636 O O . GLU A 1 79 ? 13.473 -3.298 -11.490 1.00 79.31 79 GLU A O 1
ATOM 641 N N . ASN A 1 80 ? 13.831 -4.385 -9.560 1.00 81.75 80 ASN A N 1
ATOM 642 C CA . ASN A 1 80 ? 14.031 -5.665 -10.226 1.00 81.75 80 ASN A CA 1
ATOM 643 C C . ASN A 1 80 ? 12.690 -6.294 -10.620 1.00 81.75 80 ASN A C 1
ATOM 645 O O . ASN A 1 80 ? 11.662 -6.144 -9.951 1.00 81.75 80 ASN A O 1
ATOM 649 N N . ILE A 1 81 ? 12.704 -7.045 -11.722 1.00 74.19 81 ILE A N 1
ATOM 650 C CA . ILE A 1 81 ? 11.498 -7.686 -12.260 1.00 74.19 81 ILE A CA 1
ATOM 651 C C . ILE A 1 81 ? 10.849 -8.656 -11.261 1.00 74.19 81 ILE A C 1
ATOM 653 O O . ILE A 1 81 ? 9.626 -8.761 -11.224 1.00 74.19 81 ILE A O 1
ATOM 657 N N . ASP A 1 82 ? 11.652 -9.270 -10.399 1.00 81.19 82 ASP A N 1
ATOM 658 C CA . ASP A 1 82 ? 11.188 -10.235 -9.400 1.00 81.19 82 ASP A CA 1
ATOM 659 C C . ASP A 1 82 ? 11.047 -9.626 -7.994 1.00 81.19 82 ASP A C 1
ATOM 661 O O . ASP A 1 82 ? 10.670 -10.324 -7.057 1.00 81.19 82 ASP A O 1
ATOM 665 N N . ASP A 1 83 ? 11.338 -8.331 -7.836 1.00 86.75 83 ASP A N 1
ATOM 666 C CA . ASP A 1 83 ? 11.228 -7.624 -6.558 1.00 86.75 83 ASP A CA 1
ATOM 667 C C . ASP A 1 83 ? 9.786 -7.160 -6.358 1.00 86.75 83 ASP A C 1
ATOM 669 O O . ASP A 1 83 ? 9.414 -6.031 -6.683 1.00 86.75 83 ASP A O 1
ATOM 673 N N . ILE A 1 84 ? 8.939 -8.101 -5.946 1.00 88.19 84 ILE A N 1
ATOM 674 C CA . ILE A 1 84 ? 7.533 -7.854 -5.649 1.00 88.19 84 ILE A CA 1
ATOM 675 C C . ILE A 1 84 ? 7.235 -8.384 -4.254 1.00 88.19 84 ILE A C 1
ATOM 677 O O . ILE A 1 84 ? 7.329 -9.586 -3.998 1.00 88.19 84 ILE A O 1
ATOM 681 N N . GLU A 1 85 ? 6.816 -7.487 -3.373 1.00 90.00 85 GLU A N 1
ATOM 682 C CA . GLU A 1 85 ? 6.402 -7.810 -2.017 1.00 90.00 85 GLU A CA 1
ATOM 683 C C . GLU A 1 85 ? 4.906 -7.567 -1.835 1.00 90.00 85 GLU A C 1
ATOM 685 O O . GLU A 1 85 ? 4.338 -6.597 -2.340 1.00 90.00 85 GLU A O 1
ATOM 690 N N . TYR A 1 86 ? 4.270 -8.467 -1.089 1.00 90.94 86 TYR A N 1
ATOM 691 C CA . TYR A 1 86 ? 2.845 -8.431 -0.791 1.00 90.94 86 TYR A CA 1
ATOM 692 C C . TYR A 1 86 ? 2.651 -8.386 0.722 1.00 90.94 86 TYR A C 1
ATOM 694 O O . TYR A 1 86 ? 3.246 -9.180 1.452 1.00 90.94 86 TYR A O 1
ATOM 702 N N . PHE A 1 87 ? 1.776 -7.497 1.182 1.00 92.25 87 PHE A N 1
ATOM 703 C CA . PHE A 1 87 ? 1.399 -7.365 2.586 1.00 92.25 87 PHE A CA 1
ATOM 704 C C . PHE A 1 87 ? -0.125 -7.319 2.723 1.00 92.25 87 PHE A C 1
ATOM 706 O O . PHE A 1 87 ? -0.819 -6.790 1.849 1.00 92.25 87 PHE A O 1
ATOM 713 N N . GLY A 1 88 ? -0.646 -7.860 3.826 1.00 92.75 88 GLY A N 1
ATOM 714 C CA . GLY A 1 88 ? -2.088 -8.014 4.022 1.00 92.75 88 GLY A CA 1
ATOM 715 C C . GLY A 1 88 ? -2.695 -8.955 2.980 1.00 92.75 88 GLY A C 1
ATOM 716 O O . GLY A 1 88 ? -2.083 -9.959 2.607 1.00 92.75 88 GLY A O 1
ATOM 717 N N . ASN A 1 89 ? -3.880 -8.615 2.479 1.00 91.31 89 ASN A N 1
ATOM 718 C CA . ASN A 1 89 ? -4.566 -9.374 1.440 1.00 9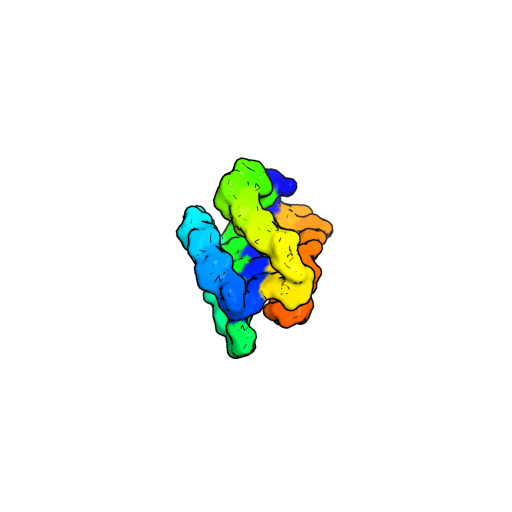1.31 89 ASN A CA 1
ATOM 719 C C . ASN A 1 89 ? -4.988 -8.469 0.265 1.00 91.31 89 ASN A C 1
ATOM 721 O O . ASN A 1 89 ? -6.162 -8.120 0.145 1.00 91.31 89 ASN A O 1
ATOM 725 N N . PRO A 1 90 ? -4.062 -8.099 -0.642 1.00 88.81 90 PRO A N 1
ATOM 726 C CA . PRO A 1 90 ? -4.335 -7.171 -1.747 1.00 88.81 90 PRO A CA 1
ATOM 727 C C . PRO A 1 90 ? -5.440 -7.630 -2.703 1.00 88.81 90 PRO A C 1
ATOM 729 O O . PRO A 1 90 ? -6.108 -6.797 -3.317 1.00 88.81 90 PRO A O 1
ATOM 732 N N . TYR A 1 91 ? -5.691 -8.936 -2.784 1.00 84.25 91 TYR A N 1
ATOM 733 C CA . TYR A 1 91 ? -6.734 -9.511 -3.628 1.00 84.25 91 TYR A CA 1
ATOM 734 C C . TYR A 1 91 ? -8.149 -9.192 -3.126 1.00 84.25 91 TYR A C 1
ATOM 736 O O . TYR A 1 91 ? -9.059 -9.069 -3.940 1.00 84.25 91 TYR A O 1
ATOM 744 N N . ASN A 1 92 ? -8.334 -8.983 -1.815 1.00 85.06 92 ASN A N 1
ATOM 745 C CA . ASN A 1 92 ? -9.618 -8.553 -1.243 1.00 85.06 92 ASN A CA 1
ATOM 746 C C . ASN A 1 92 ? -9.964 -7.093 -1.578 1.00 85.06 92 ASN A C 1
ATOM 748 O O . ASN A 1 92 ? -11.100 -6.669 -1.378 1.00 85.06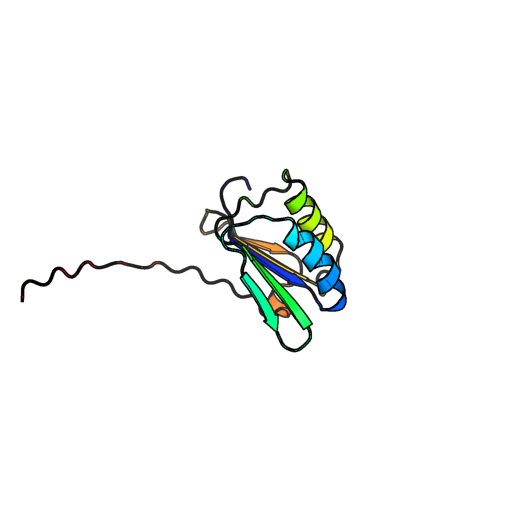 92 ASN A O 1
ATOM 752 N N . PHE A 1 93 ? -8.991 -6.327 -2.077 1.00 82.19 93 PHE A N 1
ATOM 753 C CA . PHE A 1 93 ? -9.125 -4.901 -2.367 1.00 82.19 93 PHE A CA 1
ATOM 754 C C . PHE A 1 93 ? -9.103 -4.595 -3.868 1.00 82.19 93 PHE A C 1
ATOM 756 O O . PHE A 1 93 ? -8.993 -3.431 -4.254 1.00 82.19 93 PHE A O 1
ATOM 763 N N . ASP A 1 94 ? -9.198 -5.628 -4.714 1.00 78.25 94 ASP A N 1
ATOM 764 C CA . ASP A 1 94 ? -9.123 -5.523 -6.176 1.00 78.25 94 ASP A CA 1
ATOM 765 C C . ASP A 1 94 ? -7.889 -4.741 -6.669 1.00 78.25 94 ASP A C 1
ATOM 767 O O . ASP A 1 94 ? -7.922 -4.087 -7.716 1.00 78.25 94 ASP A O 1
ATOM 771 N N . ILE A 1 95 ? -6.784 -4.793 -5.915 1.00 79.56 95 ILE A N 1
ATOM 772 C CA . ILE A 1 95 ? -5.522 -4.184 -6.328 1.00 79.56 95 ILE A CA 1
ATOM 773 C C . ILE A 1 95 ? -4.883 -5.104 -7.364 1.00 79.56 95 ILE A C 1
ATOM 775 O O . ILE A 1 95 ? -4.565 -6.259 -7.083 1.00 79.56 95 ILE A O 1
ATOM 779 N N . ALA A 1 96 ? -4.654 -4.574 -8.560 1.00 74.50 96 ALA A N 1
ATOM 780 C CA . ALA A 1 96 ? -3.892 -5.242 -9.601 1.00 74.50 96 ALA A CA 1
ATOM 781 C C . ALA A 1 96 ? -2.799 -4.304 -10.110 1.00 74.50 96 ALA A C 1
ATOM 783 O O . ALA A 1 96 ? -3.051 -3.129 -10.379 1.00 74.50 96 ALA A O 1
ATOM 784 N N . LEU A 1 97 ? -1.592 -4.840 -10.279 1.00 71.44 97 LEU A N 1
ATOM 785 C CA . LEU A 1 97 ? -0.475 -4.132 -10.892 1.00 71.44 97 LEU A CA 1
ATOM 786 C C . LEU A 1 97 ? -0.092 -4.827 -12.193 1.00 71.44 97 LEU A C 1
ATOM 788 O O . LEU A 1 97 ? -0.066 -6.054 -12.289 1.00 71.44 97 LEU A O 1
ATOM 792 N N . LYS A 1 98 ? 0.187 -4.022 -13.216 1.00 74.38 98 LYS A N 1
ATOM 793 C CA . LYS A 1 98 ? 0.580 -4.495 -14.539 1.00 74.38 98 LYS A CA 1
ATOM 794 C C . LYS A 1 98 ? 1.872 -3.803 -14.941 1.00 74.38 98 LYS A C 1
ATOM 796 O O . LYS A 1 98 ? 1.883 -2.594 -15.134 1.00 74.38 98 LYS A O 1
ATOM 801 N N . ARG A 1 99 ? 2.926 -4.589 -15.154 1.00 72.94 99 ARG A N 1
ATOM 802 C CA . ARG A 1 99 ? 4.136 -4.147 -15.857 1.00 72.94 99 ARG A CA 1
ATOM 803 C C . ARG A 1 99 ? 4.004 -4.469 -17.345 1.00 72.94 99 ARG A C 1
ATOM 805 O O . ARG A 1 99 ? 3.480 -5.519 -17.717 1.00 72.94 99 ARG A O 1
ATOM 812 N N . SER A 1 100 ? 4.474 -3.574 -18.206 1.00 76.56 100 SER A N 1
ATOM 813 C CA . SER A 1 100 ? 4.484 -3.787 -19.657 1.00 76.56 100 SER A CA 1
ATOM 814 C C . SER A 1 100 ? 5.721 -3.181 -20.301 1.00 76.56 100 SER A C 1
ATOM 816 O O . SER A 1 100 ? 6.149 -2.100 -19.911 1.00 76.56 100 SER A O 1
ATOM 818 N N . ILE A 1 101 ? 6.246 -3.853 -21.325 1.00 77.44 101 ILE A N 1
ATOM 819 C CA . ILE A 1 101 ? 7.295 -3.318 -22.196 1.00 77.44 101 ILE A CA 1
ATOM 820 C C . ILE A 1 101 ? 6.615 -2.546 -23.329 1.00 77.44 101 ILE A C 1
ATOM 822 O O . ILE A 1 101 ? 5.748 -3.093 -24.014 1.00 77.44 101 ILE A O 1
ATOM 826 N N . VAL A 1 102 ? 7.008 -1.289 -23.526 1.00 79.94 102 VAL A N 1
ATOM 827 C CA . VAL A 1 102 ? 6.511 -0.432 -24.610 1.00 79.94 102 VAL A CA 1
ATOM 828 C C . VAL A 1 102 ? 7.643 -0.207 -25.606 1.00 79.94 102 VAL A C 1
ATOM 830 O O . VAL A 1 102 ? 8.721 0.249 -25.230 1.00 79.94 102 VAL A O 1
ATOM 833 N N . PHE A 1 103 ? 7.399 -0.529 -26.875 1.00 81.81 103 PHE A N 1
ATOM 834 C CA . PHE A 1 103 ? 8.316 -0.224 -27.970 1.00 81.81 103 PHE A CA 1
ATOM 835 C C . PHE A 1 103 ? 7.869 1.068 -28.648 1.00 81.81 103 PHE A C 1
ATOM 837 O O . PHE A 1 103 ? 6.725 1.168 -29.092 1.00 81.81 103 PHE A O 1
ATOM 844 N N . TYR A 1 104 ? 8.776 2.032 -28.766 1.00 78.88 104 TYR A N 1
ATOM 845 C CA . TYR A 1 104 ? 8.573 3.216 -29.592 1.00 78.88 104 TYR A CA 1
ATOM 846 C C . TYR A 1 104 ? 9.243 2.959 -30.940 1.00 78.88 104 TYR A C 1
ATOM 848 O O . TYR A 1 104 ? 10.458 2.779 -31.006 1.00 78.88 104 TYR A O 1
ATOM 856 N N . ALA A 1 105 ? 8.448 2.868 -32.002 1.00 78.12 105 ALA A N 1
ATOM 857 C CA . ALA A 1 105 ? 8.962 2.826 -33.363 1.00 78.12 105 ALA A CA 1
ATOM 858 C C . ALA A 1 105 ? 8.816 4.223 -33.969 1.00 78.12 105 ALA A C 1
ATOM 860 O O . ALA A 1 105 ? 7.697 4.660 -34.243 1.00 78.12 105 ALA A O 1
ATOM 861 N N . ASP A 1 106 ? 9.938 4.907 -34.189 1.00 66.44 106 ASP A N 1
ATOM 862 C CA . ASP A 1 106 ? 9.973 6.115 -35.010 1.00 66.44 106 ASP A CA 1
ATOM 863 C C . ASP A 1 106 ? 9.792 5.704 -36.473 1.00 66.44 106 ASP A C 1
ATOM 865 O O . ASP A 1 106 ? 10.747 5.412 -37.195 1.00 66.44 106 ASP A O 1
ATOM 869 N N . PHE A 1 107 ? 8.542 5.660 -36.930 1.00 61.78 107 PHE A N 1
ATOM 870 C CA . PHE A 1 107 ? 8.252 5.633 -38.357 1.00 61.78 107 PHE A CA 1
ATOM 871 C C . PHE A 1 107 ? 8.473 7.037 -38.924 1.00 61.78 107 PHE A C 1
ATOM 873 O O . PHE A 1 107 ? 7.527 7.780 -39.180 1.00 61.78 107 PHE A O 1
ATOM 880 N N . ASN A 1 108 ? 9.738 7.393 -39.151 1.00 59.38 108 ASN A N 1
ATOM 881 C CA . ASN A 1 108 ? 10.085 8.447 -40.099 1.00 59.38 108 ASN A CA 1
ATOM 882 C C . ASN A 1 108 ? 9.825 7.899 -41.506 1.00 59.38 108 ASN A C 1
ATOM 884 O O . ASN A 1 108 ? 10.726 7.413 -42.184 1.00 59.38 108 ASN A O 1
ATOM 888 N N . GLY A 1 109 ? 8.549 7.877 -41.890 1.00 56.53 109 GLY A N 1
ATOM 889 C CA . GLY A 1 109 ? 8.119 7.474 -43.217 1.00 56.53 109 GLY A CA 1
ATOM 890 C C . GLY A 1 109 ? 8.580 8.491 -44.254 1.00 56.53 109 GLY A C 1
ATOM 891 O O . GLY A 1 109 ? 8.019 9.579 -44.340 1.00 56.53 109 GLY A O 1
ATOM 892 N N . GLU A 1 110 ? 9.556 8.113 -45.072 1.00 51.44 110 GLU A N 1
ATOM 893 C CA . GLU A 1 110 ? 9.528 8.496 -46.480 1.00 51.44 110 GLU A CA 1
ATOM 894 C C . GLU A 1 110 ? 8.671 7.443 -47.195 1.00 51.44 110 GLU A C 1
ATOM 896 O O . GLU A 1 110 ? 9.009 6.256 -47.206 1.00 51.44 110 GLU A O 1
ATOM 901 N N . VAL A 1 111 ? 7.506 7.882 -47.679 1.00 59.91 111 VAL A N 1
ATOM 902 C CA . VAL A 1 111 ? 6.611 7.122 -48.568 1.00 59.91 111 VAL A CA 1
ATOM 903 C C . VAL A 1 111 ? 7.063 7.332 -50.004 1.00 59.91 111 VAL A C 1
ATOM 905 O O . VAL A 1 111 ? 7.324 8.506 -50.350 1.00 59.91 111 VAL A O 1
#